Protein AF-A0A968AR73-F1 (afdb_monomer_lite)

Secondary structure (DSSP, 8-state):
-HHHHHHHHHHHHHHHHHHHHHHHHHT-S--S--HHHHHHHHHIIIIIIIHHHHHHHHHTTT--HHHHHHHHHHHHHHHHHHHHHHH-----HHHHHHHHHHHHHHHHHHHHTT-

pLDDT: mean 74.33, std 9.96, range [46.59, 89.06]

Foldseek 3Di:
DVVVVVVVVVVVVVVVVVVCVVVVVVCPPVPPCDPVNVVVVVCCVCVVVVVVVVCVVVCVVPPDPVVVVVCVLVVVVVVLVCCCVVVVPPQPPVSVVVVVVSVVVVVVVVVVVVD

Radius of gyration: 18.57 Å; chains: 1; bounding box: 47×32×55 Å

Structure (mmCIF, N/CA/C/O backbone):
data_AF-A0A968AR73-F1
#
_entry.id   AF-A0A968AR73-F1
#
loop_
_atom_site.group_PDB
_atom_site.id
_atom_site.type_symbol
_atom_site.label_atom_id
_atom_site.label_alt_id
_atom_site.label_comp_id
_atom_site.label_asym_id
_atom_site.label_entity_id
_atom_site.label_seq_id
_atom_site.pdbx_PDB_ins_code
_atom_site.Cartn_x
_atom_site.Cartn_y
_atom_site.Cartn_z
_atom_site.occupancy
_atom_site.B_iso_or_equiv
_atom_site.auth_seq_id
_atom_site.auth_comp_id
_atom_site.auth_asym_id
_atom_site.auth_atom_id
_atom_site.pdbx_PDB_model_num
ATOM 1 N N . ALA A 1 1 ? -27.161 10.444 9.478 1.00 50.12 1 ALA A N 1
ATOM 2 C CA . ALA A 1 1 ? -26.532 9.195 8.977 1.00 50.12 1 ALA A CA 1
ATOM 3 C C . ALA A 1 1 ? -26.280 9.243 7.467 1.00 50.12 1 ALA A C 1
ATOM 5 O O . ALA A 1 1 ? -25.158 8.971 7.063 1.00 50.12 1 ALA A O 1
ATOM 6 N N . LEU A 1 2 ? -27.274 9.635 6.654 1.00 53.66 2 LEU A N 1
ATOM 7 C CA . LEU A 1 2 ? -27.130 9.787 5.196 1.00 53.66 2 LEU A CA 1
ATOM 8 C C . LEU A 1 2 ? -26.159 10.918 4.797 1.00 53.66 2 LEU A C 1
ATOM 10 O O . LEU A 1 2 ? -25.300 10.705 3.945 1.00 53.66 2 LEU A O 1
ATOM 14 N N . GLU A 1 3 ? -26.201 12.062 5.488 1.00 54.25 3 GLU A N 1
ATOM 15 C CA . GLU A 1 3 ? -25.265 13.179 5.258 1.00 54.25 3 GLU A CA 1
ATOM 16 C C . GLU A 1 3 ? -23.812 12.805 5.579 1.00 54.25 3 GLU A C 1
ATOM 18 O O . GLU A 1 3 ? -22.915 13.082 4.794 1.00 54.25 3 GLU A O 1
ATOM 23 N N . ALA A 1 4 ? -23.572 12.085 6.681 1.00 54.91 4 ALA A N 1
ATOM 24 C CA . ALA A 1 4 ? -22.228 11.639 7.057 1.00 54.91 4 ALA A CA 1
ATOM 25 C C . ALA A 1 4 ? -21.620 10.682 6.015 1.00 54.91 4 ALA A C 1
ATOM 27 O O . ALA A 1 4 ? -20.450 10.822 5.667 1.00 54.91 4 ALA A O 1
ATOM 28 N N . SER A 1 5 ? -22.415 9.755 5.462 1.00 55.34 5 SER A N 1
ATOM 29 C CA . SER A 1 5 ? -21.958 8.883 4.370 1.00 55.34 5 SER A CA 1
ATOM 30 C C . SER A 1 5 ? -21.696 9.638 3.066 1.00 55.34 5 SER A C 1
ATOM 32 O O . SER A 1 5 ? -20.768 9.288 2.337 1.00 55.34 5 SER A O 1
ATOM 34 N N . GLN A 1 6 ? -22.478 10.684 2.786 1.00 61.50 6 GLN A N 1
ATOM 35 C CA . GLN A 1 6 ? -22.303 11.518 1.601 1.00 61.50 6 GLN A CA 1
ATOM 36 C C . GLN A 1 6 ? -21.035 12.377 1.713 1.00 61.50 6 GLN A C 1
ATOM 38 O O . GLN A 1 6 ? -20.268 12.452 0.758 1.00 61.50 6 GLN A O 1
ATOM 43 N N . THR A 1 7 ? -20.734 12.923 2.895 1.00 65.75 7 THR A N 1
ATOM 44 C CA . THR A 1 7 ? -19.493 13.669 3.159 1.00 65.75 7 THR A CA 1
ATOM 45 C C . THR A 1 7 ? -18.245 12.798 2.994 1.00 65.75 7 THR A C 1
ATOM 47 O O . THR A 1 7 ? -17.265 13.246 2.400 1.00 65.75 7 THR A O 1
ATOM 50 N N . THR A 1 8 ? -18.267 11.538 3.448 1.00 72.44 8 THR A N 1
ATOM 51 C CA . THR A 1 8 ? -17.120 10.625 3.282 1.00 72.44 8 THR A CA 1
ATOM 52 C C . THR A 1 8 ? -16.859 10.286 1.812 1.00 72.44 8 THR A C 1
ATOM 54 O O . THR A 1 8 ? -15.708 10.310 1.380 1.00 72.44 8 THR A O 1
ATOM 57 N N . GLY A 1 9 ? -17.908 10.013 1.027 1.00 75.06 9 GLY A N 1
ATOM 58 C CA . GLY A 1 9 ? -17.769 9.737 -0.408 1.00 75.06 9 GLY A CA 1
ATOM 59 C C . GLY A 1 9 ? -17.224 10.939 -1.182 1.00 75.06 9 GLY A C 1
ATOM 60 O O . GLY A 1 9 ? -16.277 10.803 -1.954 1.00 75.06 9 GLY A O 1
ATOM 61 N N . SER A 1 10 ? -17.758 12.131 -0.909 1.00 76.81 10 SER A N 1
ATOM 62 C CA . SER A 1 10 ? -17.302 13.382 -1.526 1.00 76.81 10 SER A CA 1
ATOM 63 C C . SER A 1 10 ? -15.839 13.696 -1.202 1.00 76.81 10 SER A C 1
ATOM 65 O O . SER A 1 10 ? -15.096 14.116 -2.086 1.00 76.81 10 SER A O 1
ATOM 67 N N . ALA A 1 11 ? -15.398 13.444 0.036 1.00 82.19 11 ALA A N 1
ATOM 68 C CA . ALA A 1 11 ? -14.006 13.640 0.441 1.00 82.19 11 ALA A CA 1
ATOM 69 C C . ALA A 1 11 ? -13.042 12.703 -0.307 1.00 82.19 11 ALA A C 1
ATOM 71 O O . ALA A 1 11 ? -11.973 13.130 -0.739 1.00 82.19 11 ALA A O 1
ATOM 72 N N . VAL A 1 12 ? -13.434 11.441 -0.510 1.00 82.88 12 VAL A N 1
ATOM 73 C CA . VAL A 1 12 ? -12.643 10.460 -1.269 1.00 82.88 12 VAL A CA 1
ATOM 74 C C . VAL A 1 12 ? -12.496 10.872 -2.734 1.00 82.88 12 VAL A C 1
ATOM 76 O O . VAL A 1 12 ? -11.393 10.821 -3.282 1.00 82.88 12 VAL A O 1
ATOM 79 N N . VAL A 1 13 ? -13.588 11.311 -3.365 1.00 86.44 13 VAL A N 1
ATOM 80 C CA . VAL A 1 13 ? -13.567 11.782 -4.758 1.00 86.44 13 VAL A CA 1
ATOM 81 C C . VAL A 1 13 ? -12.695 13.029 -4.887 1.00 86.44 13 VAL A C 1
ATOM 83 O O . VAL A 1 13 ? -11.823 13.071 -5.752 1.00 86.44 13 VAL A O 1
ATOM 86 N N . ALA A 1 14 ? -12.866 14.010 -3.997 1.00 86.31 14 ALA A N 1
ATOM 87 C CA . ALA A 1 14 ? -12.052 15.221 -3.990 1.00 86.31 14 ALA A CA 1
ATOM 88 C C . ALA A 1 14 ? -10.556 14.910 -3.808 1.00 86.31 14 ALA A C 1
ATOM 90 O O . ALA A 1 14 ? -9.728 15.449 -4.538 1.00 86.31 14 ALA A O 1
ATOM 91 N N . GLY A 1 15 ? -10.206 13.993 -2.900 1.00 85.06 15 GLY A N 1
ATOM 92 C CA . GLY A 1 15 ? -8.822 13.563 -2.692 1.00 85.06 15 GLY A CA 1
ATOM 93 C C . GLY A 1 15 ? -8.195 12.933 -3.938 1.00 85.06 15 GLY A C 1
ATOM 94 O O . GLY A 1 15 ? -7.084 13.300 -4.316 1.00 85.06 15 GLY A O 1
ATOM 95 N N . ASN A 1 16 ? -8.920 12.042 -4.624 1.00 87.25 16 ASN A N 1
ATOM 96 C CA . ASN A 1 16 ? -8.435 11.425 -5.864 1.00 87.25 16 ASN A CA 1
ATOM 97 C C . ASN A 1 16 ? -8.332 12.434 -7.019 1.00 87.25 16 ASN A C 1
ATOM 99 O O . ASN A 1 16 ? -7.403 12.349 -7.819 1.00 87.25 16 ASN A O 1
ATOM 103 N N . LEU A 1 17 ? -9.234 13.419 -7.092 1.00 89.06 17 LEU A N 1
ATOM 104 C CA . LEU A 1 17 ? -9.145 14.506 -8.073 1.00 89.06 17 LEU A CA 1
ATOM 105 C C . LEU A 1 17 ? -7.912 15.383 -7.842 1.00 89.06 17 LEU A C 1
ATOM 107 O O . LEU A 1 17 ? -7.218 15.715 -8.799 1.00 89.06 17 LEU A O 1
ATOM 111 N N . ILE A 1 18 ? -7.610 15.720 -6.586 1.00 88.62 18 ILE A N 1
ATOM 112 C CA . ILE A 1 18 ? -6.404 16.477 -6.231 1.00 88.62 18 ILE A CA 1
ATOM 113 C C . ILE A 1 18 ? -5.153 15.663 -6.571 1.00 88.62 18 ILE A C 1
ATOM 115 O O . ILE A 1 18 ? -4.244 16.189 -7.206 1.00 88.62 18 ILE A O 1
ATOM 119 N N . ALA A 1 19 ? -5.118 14.377 -6.209 1.00 85.94 19 ALA A N 1
ATOM 120 C CA . ALA A 1 19 ? -4.005 13.493 -6.549 1.00 85.94 19 ALA A CA 1
ATOM 121 C C . ALA A 1 19 ? -3.794 13.417 -8.069 1.00 85.94 19 ALA A C 1
ATOM 123 O O . ALA A 1 19 ? -2.671 13.570 -8.539 1.00 85.94 19 ALA A O 1
ATOM 124 N N . CYS A 1 20 ? -4.876 13.279 -8.842 1.00 86.50 20 CYS A N 1
ATOM 125 C CA . CYS A 1 20 ? -4.829 13.323 -10.300 1.00 86.50 20 CYS A CA 1
ATOM 126 C C . CYS A 1 20 ? -4.257 14.657 -10.800 1.00 86.50 20 CYS A C 1
ATOM 128 O O . CYS A 1 20 ? -3.307 14.654 -11.573 1.00 86.50 20 CYS A O 1
ATOM 130 N N . ALA A 1 21 ? -4.757 15.793 -10.305 1.00 88.25 21 ALA A N 1
ATOM 131 C CA . ALA A 1 21 ? -4.293 17.121 -10.706 1.00 88.25 21 ALA A CA 1
ATOM 132 C C . ALA A 1 21 ? -2.812 17.378 -10.378 1.00 88.25 21 ALA A C 1
ATOM 134 O O . ALA A 1 21 ? -2.140 18.077 -11.130 1.00 88.25 21 ALA A O 1
ATOM 135 N N . VAL A 1 22 ? -2.297 16.811 -9.284 1.00 88.44 22 VAL A N 1
ATOM 136 C CA . VAL A 1 22 ? -0.884 16.923 -8.887 1.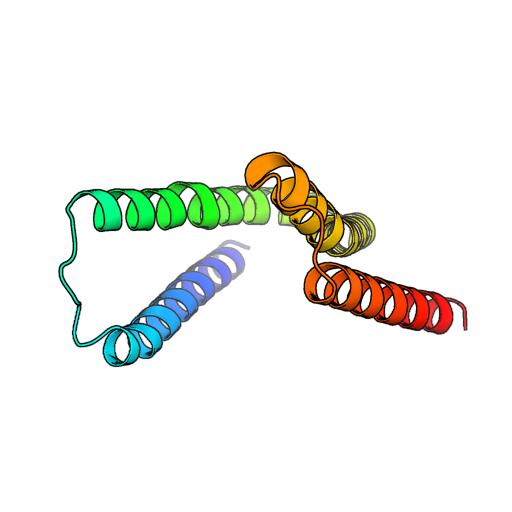00 88.44 22 VAL A CA 1
ATOM 137 C C . VAL A 1 22 ? 0.005 15.965 -9.684 1.00 88.44 22 VAL A C 1
ATOM 139 O O . VAL A 1 22 ? 1.107 16.339 -10.082 1.00 88.44 22 VAL A O 1
ATOM 142 N N . CYS A 1 23 ? -0.458 14.743 -9.953 1.00 83.19 23 CYS A N 1
ATOM 143 C CA . CYS A 1 23 ? 0.299 13.758 -10.724 1.00 83.19 23 CYS A CA 1
ATOM 144 C C . CYS A 1 23 ? 0.318 14.064 -12.228 1.00 83.19 23 CYS A C 1
ATOM 146 O O . CYS A 1 23 ? 1.308 13.763 -12.885 1.00 83.19 23 CYS A O 1
ATOM 148 N N . LEU A 1 24 ? -0.733 14.678 -12.778 1.00 84.12 24 LEU A N 1
ATOM 149 C CA . LEU A 1 24 ? -0.859 14.992 -14.204 1.00 84.12 24 LEU A CA 1
ATOM 150 C C . LEU A 1 24 ? 0.302 15.841 -14.771 1.00 84.12 24 LEU A C 1
ATOM 152 O O . LEU A 1 24 ? 0.849 15.447 -15.800 1.00 84.12 24 LEU A O 1
ATOM 156 N N . PRO A 1 25 ? 0.736 16.956 -14.142 1.00 82.88 25 PRO A N 1
ATOM 157 C CA . PRO A 1 25 ? 1.888 17.720 -14.621 1.00 82.88 25 PRO A CA 1
ATOM 158 C C . PRO A 1 25 ? 3.211 16.967 -14.450 1.00 82.88 25 PRO A C 1
ATOM 160 O O . PRO A 1 25 ? 4.127 17.181 -15.234 1.00 82.88 25 PRO A O 1
ATOM 163 N N . LEU A 1 26 ? 3.314 16.075 -13.459 1.00 80.50 26 LEU A N 1
ATOM 164 C CA . LEU A 1 26 ? 4.514 15.269 -13.212 1.00 80.50 26 LEU A CA 1
ATOM 165 C C . LEU A 1 26 ? 4.632 14.076 -14.178 1.00 80.50 26 LEU A C 1
ATOM 167 O O . LEU A 1 26 ? 5.728 13.585 -14.426 1.00 80.50 26 LEU A O 1
ATOM 171 N N . ALA A 1 27 ? 3.504 13.617 -14.721 1.00 75.94 27 ALA A N 1
ATOM 172 C CA . ALA A 1 27 ? 3.427 12.556 -15.720 1.00 75.94 27 ALA A CA 1
ATOM 173 C C . ALA A 1 27 ? 3.706 13.053 -17.151 1.00 75.94 27 ALA A C 1
ATOM 175 O O . ALA A 1 27 ? 3.805 12.243 -18.071 1.00 75.94 27 ALA A O 1
ATOM 176 N N . LEU A 1 28 ? 3.816 14.371 -17.356 1.00 80.06 28 LEU A N 1
ATOM 177 C CA . LEU A 1 28 ? 4.146 14.968 -18.646 1.00 80.06 28 LEU A CA 1
ATOM 178 C C . LEU A 1 28 ? 5.662 15.209 -18.763 1.00 80.06 28 LEU A C 1
ATOM 180 O O . LEU A 1 28 ? 6.266 15.738 -17.832 1.00 80.06 28 LEU A O 1
ATOM 184 N N . PRO A 1 29 ? 6.285 14.893 -19.912 1.00 71.81 29 PRO A N 1
ATOM 185 C CA . PRO A 1 29 ? 5.682 14.390 -21.142 1.00 71.81 29 PRO A CA 1
ATOM 186 C C . PRO A 1 29 ? 5.368 12.895 -21.036 1.00 71.81 29 PRO A C 1
ATOM 188 O O . PRO A 1 29 ? 6.225 12.097 -20.662 1.00 71.81 29 PRO A O 1
ATOM 191 N N . LEU A 1 30 ? 4.137 12.524 -21.397 1.00 66.44 30 LEU A N 1
ATOM 192 C CA . LEU A 1 30 ? 3.748 11.126 -21.523 1.00 66.44 30 LEU A CA 1
ATOM 193 C C . LEU A 1 30 ? 4.656 10.522 -22.602 1.00 66.44 30 LEU A C 1
ATOM 195 O O . LEU A 1 30 ? 4.502 10.835 -23.784 1.00 66.44 30 LEU A O 1
ATOM 199 N N . GLY A 1 31 ? 5.648 9.728 -22.189 1.00 72.00 31 GLY A N 1
ATOM 200 C CA . GLY A 1 31 ? 6.463 8.925 -23.104 1.00 72.00 31 GLY A CA 1
ATOM 201 C C . GLY A 1 31 ? 5.581 7.971 -23.914 1.00 72.00 31 GLY A C 1
ATOM 202 O O . GLY A 1 31 ? 4.362 7.975 -23.741 1.00 72.00 31 GLY A O 1
ATOM 203 N N . GLU A 1 32 ? 6.168 7.150 -24.792 1.00 71.88 32 GLU A N 1
ATOM 204 C CA . GLU A 1 32 ? 5.418 6.213 -25.648 1.00 71.88 32 GLU A CA 1
ATOM 205 C C . GLU A 1 32 ? 4.447 5.336 -24.841 1.00 71.88 32 GLU A C 1
ATOM 207 O O . GLU A 1 32 ? 4.803 4.278 -24.326 1.00 71.88 32 GLU A O 1
ATOM 212 N N . SER A 1 33 ? 3.209 5.811 -24.718 1.00 68.62 33 SER A N 1
ATOM 213 C CA . SER A 1 33 ? 2.192 5.215 -23.868 1.00 68.62 33 SER A CA 1
ATOM 214 C C . SER A 1 33 ? 1.558 4.099 -24.669 1.00 68.62 33 SER A C 1
ATOM 216 O O . SER A 1 33 ? 0.832 4.343 -25.638 1.00 68.62 33 SER A O 1
ATOM 218 N N . ARG A 1 34 ? 1.872 2.858 -24.310 1.00 81.56 34 ARG A N 1
ATOM 219 C CA . ARG A 1 34 ? 1.339 1.691 -25.009 1.00 81.56 34 ARG A CA 1
ATOM 220 C C . ARG A 1 34 ? -0.119 1.479 -24.592 1.00 81.56 34 ARG A C 1
ATOM 222 O O . ARG A 1 34 ? -0.495 1.813 -23.469 1.00 81.56 34 ARG A O 1
ATOM 229 N N . PRO A 1 35 ? -0.958 0.847 -25.431 1.00 82.06 35 PRO A N 1
ATOM 230 C CA . PRO A 1 35 ? -2.321 0.472 -25.039 1.00 82.06 35 PRO A CA 1
ATOM 231 C C . PRO A 1 35 ? -2.359 -0.387 -23.764 1.00 82.06 35 PRO A C 1
ATOM 233 O O . PRO A 1 35 ? -3.309 -0.319 -22.988 1.00 82.06 35 PRO A O 1
ATOM 236 N N . ALA A 1 36 ? -1.299 -1.168 -23.533 1.00 84.25 36 ALA A N 1
ATOM 237 C CA . ALA A 1 36 ? -1.123 -1.966 -22.327 1.00 84.25 36 ALA A CA 1
ATOM 238 C C . ALA A 1 36 ? -1.020 -1.109 -21.053 1.00 84.25 36 ALA A C 1
ATOM 240 O O . ALA A 1 36 ? -1.569 -1.504 -20.030 1.00 84.25 36 ALA A O 1
ATOM 241 N N . ASP A 1 37 ? -0.400 0.073 -21.109 1.00 84.19 37 ASP A N 1
ATOM 242 C CA . ASP A 1 37 ? -0.219 0.933 -19.933 1.00 84.19 37 ASP A CA 1
ATOM 243 C C . ASP A 1 37 ? -1.566 1.480 -19.451 1.00 84.19 37 ASP A C 1
ATOM 245 O O . ASP A 1 37 ? -1.869 1.456 -18.261 1.00 84.19 37 ASP A O 1
ATOM 249 N N . TRP A 1 38 ? -2.438 1.870 -20.384 1.00 85.25 38 TRP A N 1
ATOM 250 C CA . TRP A 1 38 ? -3.813 2.274 -20.081 1.00 85.25 38 TRP A CA 1
ATOM 251 C C . TRP A 1 38 ? -4.639 1.132 -19.482 1.00 85.25 38 TRP A C 1
ATOM 253 O O . TRP A 1 38 ? -5.454 1.350 -18.580 1.00 85.25 38 TRP A O 1
ATOM 263 N N . LEU A 1 39 ? -4.415 -0.098 -19.949 1.00 88.38 39 LEU A N 1
ATOM 264 C CA . LEU A 1 39 ? -5.079 -1.284 -19.414 1.00 88.38 39 LEU A CA 1
ATOM 265 C C . LEU A 1 39 ? -4.600 -1.601 -17.989 1.00 88.38 39 LEU A C 1
ATOM 267 O O . LEU A 1 39 ? -5.412 -1.909 -17.121 1.00 88.38 39 LEU A O 1
ATOM 271 N N . VAL A 1 40 ? -3.304 -1.446 -17.717 1.00 86.00 40 VAL A N 1
ATOM 272 C CA . VAL A 1 40 ? -2.728 -1.601 -16.375 1.00 86.00 40 VAL A CA 1
ATOM 273 C C . VAL A 1 40 ? -3.242 -0.508 -15.433 1.00 86.00 40 VAL A C 1
ATOM 275 O O . VAL A 1 40 ? -3.727 -0.822 -14.350 1.00 86.00 40 VAL A O 1
ATOM 278 N N . VAL A 1 41 ? -3.226 0.763 -15.847 1.00 86.69 41 VAL A N 1
ATOM 279 C CA . VAL A 1 41 ? -3.723 1.891 -15.037 1.00 86.69 41 VAL A CA 1
ATOM 280 C C . VAL A 1 41 ? -5.206 1.732 -14.703 1.00 86.69 41 VAL A C 1
ATOM 282 O O . VAL A 1 41 ? -5.603 1.911 -13.551 1.00 86.69 41 VAL A O 1
ATOM 285 N N . SER A 1 42 ? -6.033 1.360 -15.683 1.00 87.00 42 SER A N 1
ATOM 286 C CA . SER A 1 42 ? -7.462 1.117 -15.447 1.00 87.00 42 SER A CA 1
ATOM 287 C C . SER A 1 42 ? -7.700 -0.091 -14.539 1.00 87.00 42 SER A C 1
ATOM 289 O O . SER A 1 42 ? -8.541 -0.015 -13.642 1.00 87.00 42 SER A O 1
ATOM 291 N N . TYR A 1 43 ? -6.924 -1.167 -14.694 1.00 88.06 43 TYR A N 1
ATOM 292 C CA . TYR A 1 43 ? -6.983 -2.324 -13.803 1.00 88.06 43 TYR A CA 1
ATOM 293 C C . TYR A 1 43 ? -6.614 -1.963 -12.358 1.00 88.06 43 TYR A C 1
ATOM 295 O O . TYR A 1 43 ? -7.370 -2.289 -11.442 1.00 88.06 43 TYR A O 1
ATOM 303 N N . LEU A 1 44 ? -5.511 -1.236 -12.135 1.00 86.69 44 LEU A N 1
ATOM 304 C CA . LEU A 1 44 ? -5.135 -0.761 -10.799 1.00 86.69 44 LEU A CA 1
ATOM 305 C C . LEU A 1 44 ? -6.216 0.173 -10.227 1.00 86.69 44 LEU A C 1
ATOM 307 O O . LEU A 1 44 ? -6.673 -0.019 -9.104 1.00 86.69 44 LEU A O 1
ATOM 311 N N . GLY A 1 45 ? -6.711 1.139 -11.001 1.00 86.62 45 GLY A N 1
ATOM 312 C CA . GLY A 1 45 ? -7.748 2.062 -10.531 1.00 86.62 45 GLY A CA 1
ATOM 313 C C . GLY A 1 45 ? -9.041 1.356 -10.103 1.00 86.62 45 GLY A C 1
ATOM 314 O O . GLY A 1 45 ? -9.570 1.609 -9.021 1.00 86.62 45 GLY A O 1
ATOM 315 N N . VAL A 1 46 ? -9.551 0.434 -10.919 1.00 87.31 46 VAL A N 1
ATOM 316 C CA . VAL A 1 46 ? -10.825 -0.244 -10.637 1.00 87.31 46 VAL A CA 1
ATOM 317 C C . VAL A 1 46 ? -10.655 -1.335 -9.583 1.00 87.31 46 VAL A C 1
ATOM 319 O O . VAL A 1 46 ? -11.412 -1.387 -8.612 1.00 87.31 46 VAL A O 1
ATOM 322 N N . PHE A 1 47 ? -9.673 -2.217 -9.765 1.00 84.69 47 PHE A N 1
ATOM 323 C CA . PHE A 1 47 ? -9.554 -3.432 -8.967 1.00 84.69 47 PHE A CA 1
ATOM 324 C C . PHE A 1 47 ? -8.727 -3.233 -7.700 1.00 84.69 47 PHE A C 1
ATOM 326 O O . PHE A 1 47 ? -9.037 -3.840 -6.684 1.00 84.69 47 PHE A O 1
ATOM 333 N N . GLN A 1 48 ? -7.704 -2.379 -7.717 1.00 83.00 48 GLN A N 1
ATOM 334 C CA . GLN A 1 48 ? -6.920 -2.092 -6.515 1.00 83.00 48 GLN A CA 1
ATOM 335 C C . GLN A 1 48 ? -7.632 -1.039 -5.662 1.00 83.00 48 GLN A C 1
ATOM 337 O O . GLN A 1 48 ? -7.966 -1.303 -4.510 1.00 83.00 48 GLN A O 1
ATOM 342 N N . ILE A 1 49 ? -7.919 0.135 -6.234 1.00 82.88 49 ILE A N 1
ATOM 343 C CA . ILE A 1 49 ? -8.461 1.280 -5.485 1.00 82.88 49 ILE A CA 1
ATOM 344 C C . ILE A 1 49 ? -9.979 1.150 -5.295 1.00 82.88 49 ILE A C 1
ATOM 346 O O . ILE A 1 49 ? -10.481 1.269 -4.175 1.00 82.88 49 ILE A O 1
ATOM 350 N N . GLY A 1 50 ? -10.727 0.863 -6.364 1.00 83.31 50 GLY A N 1
ATOM 351 C CA . GLY A 1 50 ? -12.185 0.723 -6.299 1.00 83.31 50 GLY A CA 1
ATOM 352 C C . GLY A 1 50 ? -12.633 -0.404 -5.363 1.00 83.31 50 GLY A C 1
ATOM 353 O O . GLY A 1 50 ? -13.481 -0.190 -4.491 1.00 83.31 50 GLY A O 1
ATOM 354 N N . LEU A 1 51 ? -12.022 -1.587 -5.478 1.00 83.38 51 LEU A N 1
ATOM 355 C CA . LEU A 1 51 ? -12.311 -2.711 -4.583 1.00 83.38 51 LEU A CA 1
ATOM 356 C C . LEU A 1 51 ? -11.931 -2.396 -3.130 1.00 83.38 51 LEU A C 1
ATOM 358 O O . LEU A 1 51 ? -12.715 -2.697 -2.226 1.00 83.38 51 LEU A O 1
ATOM 362 N N . ALA A 1 52 ? -10.777 -1.755 -2.898 1.00 79.88 52 ALA A N 1
ATOM 363 C CA . ALA A 1 52 ? -10.358 -1.333 -1.564 1.00 79.88 52 ALA A CA 1
ATOM 364 C C . ALA A 1 52 ? -11.369 -0.369 -0.931 1.00 79.88 52 ALA A C 1
ATOM 366 O O . ALA A 1 52 ? -11.748 -0.567 0.223 1.00 79.88 52 ALA A O 1
ATOM 367 N N . TYR A 1 53 ? -11.897 0.610 -1.675 1.00 77.88 53 TYR A N 1
ATOM 368 C CA . TYR A 1 53 ? -12.932 1.510 -1.155 1.00 77.88 53 TYR A CA 1
ATOM 369 C C . TYR A 1 53 ? -14.236 0.788 -0.812 1.00 77.88 53 TYR A C 1
ATOM 371 O O . TYR A 1 53 ? -14.858 1.101 0.207 1.00 77.88 53 TYR A O 1
ATOM 379 N N . VAL A 1 54 ? -14.649 -0.201 -1.609 1.00 80.00 54 VAL A N 1
ATOM 380 C CA . VAL A 1 54 ? -15.835 -1.024 -1.315 1.00 80.00 54 VAL A CA 1
ATOM 381 C C . VAL A 1 54 ? -15.622 -1.866 -0.054 1.00 80.00 54 VAL A C 1
ATOM 383 O O . VAL A 1 54 ? -16.499 -1.932 0.810 1.00 80.00 54 VAL A O 1
ATOM 386 N N . LEU A 1 55 ? -14.453 -2.493 0.084 1.00 76.44 55 LEU A N 1
ATOM 387 C CA . LEU A 1 55 ? -14.070 -3.247 1.279 1.00 76.44 55 LEU A CA 1
ATOM 388 C C . LEU A 1 55 ? -14.004 -2.343 2.510 1.00 76.44 55 LEU A C 1
ATOM 390 O O . LEU A 1 55 ? -14.529 -2.705 3.557 1.00 76.44 55 LEU A O 1
ATOM 394 N N . MET A 1 56 ? -13.431 -1.149 2.378 1.00 73.25 56 MET A N 1
ATOM 395 C CA . MET A 1 56 ? -13.298 -0.172 3.455 1.00 73.25 56 MET A CA 1
ATOM 396 C C . MET A 1 56 ? -14.659 0.366 3.902 1.00 73.25 56 MET A C 1
ATOM 398 O O . MET A 1 56 ? -14.965 0.346 5.092 1.00 73.25 56 MET A O 1
ATOM 402 N N . THR A 1 57 ? -15.527 0.769 2.973 1.00 72.69 57 THR A N 1
ATOM 403 C CA . THR A 1 57 ? -16.888 1.233 3.306 1.00 72.69 57 THR A CA 1
ATOM 404 C C . THR A 1 57 ? -17.743 0.138 3.947 1.00 72.69 57 THR A C 1
ATOM 406 O O . THR A 1 57 ? -18.552 0.436 4.829 1.00 72.69 57 THR A O 1
ATOM 409 N N . ARG A 1 58 ? -17.546 -1.134 3.571 1.00 71.12 58 ARG A N 1
ATOM 410 C CA . ARG A 1 58 ? -18.175 -2.283 4.247 1.00 71.12 58 ARG A CA 1
ATOM 411 C C . ARG A 1 58 ? -17.549 -2.577 5.612 1.00 71.12 58 ARG A C 1
ATOM 413 O O . ARG A 1 58 ? -18.278 -2.816 6.570 1.00 71.12 58 ARG A O 1
ATOM 420 N N . GLY A 1 59 ? -16.224 -2.522 5.715 1.00 66.25 59 GLY A N 1
ATOM 421 C CA . GLY A 1 59 ? -15.459 -2.827 6.922 1.00 66.25 59 GLY A CA 1
ATOM 422 C C . GLY A 1 59 ? -15.685 -1.813 8.038 1.00 66.25 59 GLY A C 1
ATOM 423 O O . GLY A 1 59 ? -15.927 -2.204 9.177 1.00 66.25 59 GLY A O 1
ATOM 424 N N . VAL A 1 60 ? -15.715 -0.517 7.728 1.00 65.00 60 VAL A N 1
ATOM 425 C CA . VAL A 1 60 ? -15.930 0.559 8.716 1.00 65.00 60 VAL A CA 1
ATOM 426 C C . VAL A 1 60 ? -17.246 0.390 9.487 1.00 65.00 60 VAL A C 1
ATOM 428 O O . VAL A 1 60 ? -17.327 0.772 10.650 1.00 65.00 60 VAL A O 1
ATOM 431 N N . ARG A 1 61 ? -18.261 -0.254 8.898 1.00 62.47 61 ARG A N 1
ATOM 432 C CA . ARG A 1 61 ? -19.549 -0.507 9.564 1.00 62.47 61 ARG A CA 1
ATOM 433 C C . ARG A 1 61 ? -19.510 -1.627 10.615 1.00 62.47 61 ARG A C 1
ATOM 435 O O . ARG A 1 61 ? -20.443 -1.714 11.404 1.00 62.47 61 ARG A O 1
ATOM 442 N N . GLY A 1 62 ? -18.475 -2.473 10.639 1.00 58.53 62 GLY A N 1
ATOM 443 C CA . GLY A 1 62 ? -18.424 -3.668 11.501 1.00 58.53 62 GLY A CA 1
ATOM 444 C C . GLY A 1 62 ? -17.079 -3.951 12.179 1.00 58.53 62 GLY A C 1
ATOM 445 O O . GLY A 1 62 ? -16.911 -5.012 12.781 1.00 58.53 62 GLY A O 1
ATOM 446 N N . THR A 1 63 ? -16.105 -3.042 12.080 1.00 58.09 63 THR A N 1
ATOM 447 C CA . THR A 1 63 ? -14.719 -3.304 12.495 1.00 58.09 63 THR A CA 1
ATOM 448 C C . THR A 1 63 ? -14.323 -2.437 13.689 1.00 58.09 63 THR A C 1
ATOM 450 O O . THR A 1 63 ? -14.123 -1.234 13.566 1.00 58.09 63 THR A O 1
ATOM 453 N N . THR A 1 64 ? -14.189 -3.059 14.862 1.00 61.50 64 THR A N 1
ATOM 454 C CA . THR A 1 64 ? -13.655 -2.437 16.086 1.00 61.50 64 THR A CA 1
ATOM 455 C C . THR A 1 64 ? -12.202 -1.985 15.872 1.00 61.50 64 THR A C 1
ATOM 457 O O . THR A 1 64 ? -11.446 -2.676 15.187 1.00 61.50 64 THR A O 1
ATOM 460 N N . ALA A 1 65 ? -11.783 -0.876 16.498 1.00 66.81 65 ALA A N 1
ATOM 461 C CA . ALA A 1 65 ? -10.450 -0.255 16.364 1.00 66.81 65 ALA A CA 1
ATOM 462 C C . ALA A 1 65 ? -9.251 -1.232 16.446 1.00 66.81 65 ALA A C 1
ATOM 464 O O . ALA A 1 65 ? -8.214 -1.016 15.813 1.00 66.81 65 ALA A O 1
ATOM 465 N N . LEU A 1 66 ? -9.409 -2.342 17.176 1.00 66.00 66 LEU A N 1
ATOM 466 C CA . LEU A 1 66 ? -8.428 -3.425 17.271 1.00 66.00 66 LEU A CA 1
ATOM 467 C C . LEU A 1 66 ? -8.155 -4.111 15.921 1.00 66.00 66 LEU A C 1
ATOM 469 O O . LEU A 1 66 ? -7.002 -4.292 15.546 1.00 66.00 66 LEU A O 1
ATOM 473 N N . LYS A 1 67 ? -9.201 -4.471 15.169 1.00 66.31 67 LYS A N 1
ATOM 474 C CA . LYS A 1 67 ? -9.068 -5.149 13.869 1.00 66.31 67 LYS A CA 1
ATOM 475 C C . LYS A 1 67 ? -8.457 -4.225 12.814 1.00 66.31 67 LYS A C 1
ATOM 477 O O . LYS A 1 67 ? -7.640 -4.680 12.025 1.00 66.31 67 LYS A O 1
ATOM 482 N N . ALA A 1 68 ? -8.801 -2.936 12.838 1.00 71.62 68 ALA A N 1
ATOM 483 C CA . ALA A 1 68 ? -8.179 -1.936 11.969 1.00 71.62 68 ALA A CA 1
ATOM 484 C C . ALA A 1 68 ? -6.678 -1.785 12.269 1.00 71.62 68 ALA A C 1
ATOM 486 O O . ALA A 1 68 ? -5.867 -1.773 11.350 1.00 71.62 68 ALA A O 1
ATOM 487 N N . SER A 1 69 ? -6.297 -1.761 13.553 1.00 73.06 69 SER A N 1
ATOM 488 C CA . SER A 1 69 ? -4.884 -1.726 13.954 1.00 73.06 69 SER A CA 1
ATOM 489 C C . SER A 1 69 ? -4.129 -2.987 13.524 1.00 73.06 69 SER A C 1
ATOM 491 O O . SER A 1 69 ? -3.006 -2.884 13.046 1.00 73.06 69 SER A O 1
ATOM 493 N N . LEU A 1 70 ? -4.742 -4.170 13.655 1.00 72.88 70 LEU A N 1
ATOM 494 C CA . LEU A 1 70 ? -4.150 -5.426 13.183 1.00 72.88 70 LEU A CA 1
ATOM 495 C C . LEU A 1 70 ? -3.985 -5.447 11.661 1.00 72.88 70 LEU A C 1
ATOM 497 O O . LEU A 1 70 ? -2.949 -5.893 11.192 1.00 72.88 70 LEU A O 1
ATOM 501 N N . LEU A 1 71 ? -4.958 -4.939 10.899 1.00 78.19 71 LEU A N 1
ATOM 502 C CA . LEU A 1 71 ? -4.851 -4.799 9.442 1.00 78.19 71 LEU A CA 1
ATOM 503 C C . LEU A 1 71 ? -3.715 -3.855 9.037 1.00 78.19 71 LEU A C 1
ATOM 505 O O . LEU A 1 71 ? -2.929 -4.221 8.175 1.00 78.19 71 LEU A O 1
ATOM 509 N N . LEU A 1 72 ? -3.576 -2.708 9.708 1.00 76.62 72 LEU A N 1
ATOM 510 C CA . LEU A 1 72 ? -2.465 -1.765 9.509 1.00 76.62 72 LEU A CA 1
ATOM 511 C C . LEU A 1 72 ? -1.092 -2.391 9.793 1.00 76.62 72 LEU A C 1
ATOM 513 O O . LEU A 1 72 ? -0.113 -2.064 9.132 1.00 76.62 72 LEU A O 1
ATOM 517 N N . LEU A 1 73 ? -1.015 -3.291 10.776 1.00 73.81 73 LEU A N 1
ATOM 518 C CA . LEU A 1 73 ? 0.196 -4.061 11.074 1.00 73.81 73 LEU A CA 1
ATOM 519 C C . LEU A 1 73 ? 0.449 -5.155 10.029 1.00 73.81 73 LEU A C 1
ATOM 521 O O . LEU A 1 73 ? 1.597 -5.448 9.705 1.00 73.81 73 LEU A O 1
ATOM 525 N N . LEU A 1 74 ? -0.617 -5.767 9.509 1.00 75.06 74 LEU A N 1
ATOM 526 C CA . LEU A 1 74 ? -0.533 -6.858 8.544 1.00 75.06 74 LEU A CA 1
ATOM 527 C C . LEU A 1 74 ? -0.191 -6.361 7.138 1.00 75.06 74 LEU A C 1
ATOM 529 O O . LEU A 1 74 ? 0.525 -7.045 6.420 1.00 75.06 74 LEU A O 1
ATOM 533 N N . GLU A 1 75 ? -0.688 -5.190 6.748 1.00 77.94 75 GLU A N 1
ATOM 534 C CA . GLU A 1 75 ? -0.522 -4.588 5.424 1.00 77.94 75 GLU A CA 1
ATOM 535 C C . GLU A 1 75 ? 0.943 -4.533 4.946 1.00 77.94 75 GLU A C 1
ATOM 537 O O . GLU A 1 75 ? 1.223 -5.084 3.878 1.00 77.94 75 GLU A O 1
ATOM 542 N N . PRO A 1 76 ? 1.916 -3.987 5.706 1.00 75.31 76 PRO A N 1
ATOM 543 C CA . PRO A 1 76 ? 3.313 -3.971 5.276 1.00 75.31 76 PRO A CA 1
ATOM 544 C C . PRO A 1 76 ? 3.944 -5.370 5.227 1.00 75.31 76 PRO A C 1
ATOM 546 O O . PRO A 1 76 ? 4.761 -5.637 4.348 1.00 75.31 76 PRO A O 1
ATOM 549 N N . VAL A 1 77 ? 3.544 -6.284 6.119 1.00 77.12 77 VAL A N 1
ATOM 550 C CA . VAL A 1 77 ? 4.023 -7.679 6.116 1.00 77.12 77 VAL A CA 1
ATOM 551 C C . VAL A 1 77 ? 3.519 -8.413 4.877 1.00 77.12 77 VAL A C 1
ATOM 553 O O . VAL A 1 77 ? 4.285 -9.101 4.205 1.00 77.12 77 VAL A O 1
ATOM 556 N N . LEU A 1 78 ? 2.237 -8.242 4.549 1.00 78.25 78 LEU A N 1
ATOM 557 C CA . LEU A 1 78 ? 1.626 -8.834 3.369 1.00 78.25 78 LEU A CA 1
ATOM 558 C C . LEU A 1 78 ? 2.247 -8.257 2.098 1.00 78.25 78 LEU A C 1
ATOM 560 O O . LEU A 1 78 ? 2.539 -9.017 1.183 1.00 78.25 78 LEU A O 1
ATOM 564 N N . ASN A 1 79 ? 2.497 -6.946 2.049 1.00 76.81 79 ASN A N 1
ATOM 565 C CA . ASN A 1 79 ? 3.140 -6.307 0.904 1.00 76.81 79 ASN A CA 1
ATOM 566 C C . ASN A 1 79 ? 4.572 -6.834 0.691 1.00 76.81 79 ASN A C 1
ATOM 568 O O . ASN A 1 79 ? 4.948 -7.151 -0.434 1.00 76.81 79 ASN A O 1
ATOM 572 N N . ALA A 1 80 ? 5.346 -7.019 1.768 1.00 73.94 80 ALA A N 1
ATOM 573 C CA . ALA A 1 80 ? 6.674 -7.632 1.700 1.00 73.94 80 ALA A CA 1
ATOM 574 C C . ALA A 1 80 ? 6.618 -9.099 1.232 1.00 73.94 80 ALA A C 1
ATOM 576 O O . ALA A 1 80 ? 7.416 -9.515 0.390 1.00 73.94 80 ALA A O 1
ATOM 577 N N . LEU A 1 81 ? 5.650 -9.873 1.734 1.00 79.62 81 LEU A N 1
ATOM 578 C CA . LEU A 1 81 ? 5.443 -11.263 1.328 1.00 79.62 81 LEU A CA 1
ATOM 579 C C . LEU A 1 81 ? 5.056 -11.365 -0.154 1.00 79.62 81 LEU A C 1
ATOM 581 O O . LEU A 1 81 ? 5.615 -12.189 -0.873 1.00 79.62 81 LEU A O 1
ATOM 585 N N . TRP A 1 82 ? 4.130 -10.519 -0.614 1.00 72.19 82 TRP A N 1
ATOM 586 C CA . TRP A 1 82 ? 3.709 -10.460 -2.013 1.00 72.19 82 TRP A CA 1
ATOM 587 C C . TRP A 1 82 ? 4.844 -10.024 -2.933 1.00 72.19 82 TRP A C 1
ATOM 589 O O . TRP A 1 82 ? 4.997 -10.616 -3.995 1.00 72.19 82 TRP A O 1
ATOM 599 N N . ALA A 1 83 ? 5.667 -9.055 -2.528 1.00 71.94 83 ALA A N 1
ATOM 600 C CA . ALA A 1 83 ? 6.850 -8.667 -3.289 1.00 71.94 83 ALA A CA 1
ATOM 601 C C . ALA A 1 83 ? 7.825 -9.846 -3.448 1.00 71.94 83 ALA A C 1
ATOM 603 O O . ALA A 1 83 ? 8.273 -10.121 -4.557 1.00 71.94 83 ALA A O 1
ATOM 604 N N . TRP A 1 84 ? 8.091 -10.592 -2.371 1.00 69.88 84 TRP A N 1
ATOM 605 C CA . TRP A 1 84 ? 8.952 -11.776 -2.426 1.00 69.88 84 TRP A CA 1
ATOM 606 C C . TRP A 1 84 ? 8.379 -12.884 -3.326 1.00 69.88 84 TRP A C 1
ATOM 608 O O . TRP A 1 84 ? 9.102 -13.443 -4.148 1.00 69.88 84 TRP A O 1
ATOM 618 N N . LEU A 1 85 ? 7.076 -13.170 -3.219 1.00 73.31 85 LEU A N 1
ATOM 619 C CA . LEU A 1 85 ? 6.412 -14.22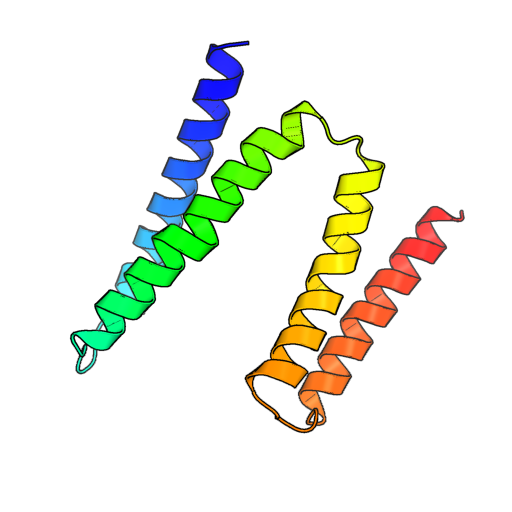4 -3.996 1.00 73.31 85 LEU A CA 1
ATOM 620 C C . LEU A 1 85 ? 6.224 -13.872 -5.478 1.00 73.31 85 LEU A C 1
ATOM 622 O O . LEU A 1 85 ? 6.392 -14.738 -6.331 1.00 73.31 85 LEU A O 1
ATOM 626 N N . ALA A 1 86 ? 5.828 -12.634 -5.785 1.00 69.75 86 ALA A N 1
ATOM 627 C CA . ALA A 1 86 ? 5.442 -12.226 -7.134 1.00 69.75 86 ALA A CA 1
ATOM 628 C C . ALA A 1 86 ? 6.629 -11.764 -7.984 1.00 69.75 86 ALA A C 1
ATOM 630 O O . ALA A 1 86 ? 6.629 -12.005 -9.189 1.00 69.75 86 ALA A O 1
ATOM 631 N N . LEU A 1 87 ? 7.628 -11.105 -7.383 1.00 64.69 87 LEU A N 1
ATOM 632 C CA . LEU A 1 87 ? 8.817 -10.668 -8.117 1.00 64.69 87 LEU A CA 1
ATOM 633 C C . LEU A 1 87 ? 9.955 -11.695 -8.054 1.00 64.69 87 LEU A C 1
ATOM 635 O O . LEU A 1 87 ? 10.851 -11.632 -8.888 1.00 64.69 87 LEU A O 1
ATOM 639 N N . GLY A 1 88 ? 9.949 -12.636 -7.099 1.00 61.22 88 GLY A N 1
ATOM 640 C CA . GLY A 1 88 ? 11.014 -13.643 -6.959 1.00 61.22 88 GLY A CA 1
ATOM 641 C C . GLY A 1 88 ? 12.399 -13.054 -6.657 1.00 61.22 88 GLY A C 1
ATOM 642 O O . GLY A 1 88 ? 13.392 -13.781 -6.634 1.00 61.22 88 GLY A O 1
ATOM 643 N N . GLU A 1 89 ? 12.472 -11.742 -6.425 1.00 52.62 89 GLU A N 1
ATOM 644 C CA . GLU A 1 89 ? 13.679 -11.018 -6.0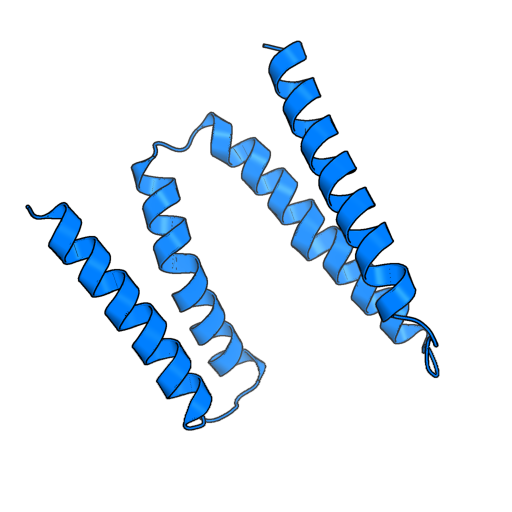60 1.00 52.62 89 GLU A CA 1
ATOM 645 C C . GLU A 1 89 ? 14.148 -11.554 -4.703 1.00 52.62 89 GLU A C 1
ATOM 647 O O . GLU A 1 89 ? 13.469 -11.389 -3.682 1.00 52.62 89 GLU A O 1
ATOM 652 N N . GLN A 1 90 ? 15.310 -12.219 -4.676 1.00 57.56 90 GLN A N 1
ATOM 653 C CA . GLN A 1 90 ? 15.994 -12.471 -3.409 1.00 57.56 90 GLN A CA 1
ATOM 654 C C . GLN A 1 90 ? 16.160 -11.113 -2.730 1.00 57.56 90 GLN A C 1
ATOM 656 O O . GLN A 1 90 ? 16.709 -10.208 -3.362 1.00 57.56 90 GLN A O 1
ATOM 661 N N . PRO A 1 91 ? 15.649 -10.933 -1.500 1.00 56.66 91 PRO A N 1
ATOM 662 C CA . PRO A 1 91 ? 15.524 -9.616 -0.904 1.00 56.66 91 PRO A CA 1
ATOM 663 C C . PRO A 1 91 ? 16.902 -8.961 -0.837 1.00 56.66 91 PRO A C 1
ATOM 665 O O . PRO A 1 91 ? 17.751 -9.332 -0.028 1.00 56.66 91 PRO A O 1
ATOM 668 N N . GLY A 1 92 ? 17.125 -7.996 -1.731 1.00 65.94 92 GLY A N 1
ATOM 669 C CA . GLY A 1 92 ? 18.349 -7.215 -1.751 1.00 65.94 92 GLY A CA 1
ATOM 670 C C . GLY A 1 92 ? 18.501 -6.422 -0.447 1.00 65.94 92 GLY A C 1
ATOM 671 O O . GLY A 1 92 ? 17.526 -6.252 0.295 1.00 65.94 92 GLY A O 1
ATOM 672 N N . PRO A 1 93 ? 19.694 -5.868 -0.169 1.00 66.00 93 PRO A N 1
ATOM 673 C CA . PRO A 1 93 ? 19.988 -5.151 1.077 1.00 66.00 93 PRO A CA 1
ATOM 674 C C . PRO A 1 93 ? 18.954 -4.067 1.426 1.00 66.00 93 PRO A C 1
ATOM 676 O O . PRO A 1 93 ? 18.630 -3.859 2.592 1.00 66.00 93 PRO A O 1
ATOM 679 N N . TRP A 1 94 ? 18.382 -3.425 0.404 1.00 62.66 94 TRP A N 1
ATOM 680 C CA . TRP A 1 94 ? 17.345 -2.400 0.526 1.00 62.66 94 TRP A CA 1
ATOM 681 C C . TRP A 1 94 ? 15.980 -2.935 0.978 1.00 62.66 94 TRP A C 1
ATOM 683 O O . TRP A 1 94 ? 15.297 -2.269 1.752 1.00 62.66 94 TRP A O 1
ATOM 693 N N . SER A 1 95 ? 15.594 -4.141 0.556 1.00 65.50 95 SER A N 1
ATOM 694 C CA . SER A 1 95 ? 14.351 -4.781 1.008 1.00 65.50 95 SER A CA 1
ATOM 695 C C . SER A 1 95 ? 14.472 -5.214 2.473 1.00 65.50 95 SER A C 1
ATO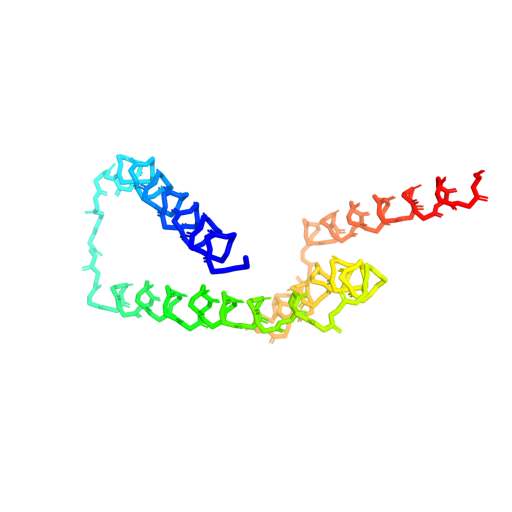M 697 O O . SER A 1 95 ? 13.572 -4.977 3.278 1.00 65.50 95 SER A O 1
ATOM 699 N N . LEU A 1 96 ? 15.649 -5.722 2.863 1.00 69.81 96 LEU A N 1
ATOM 700 C CA . LEU A 1 96 ? 15.975 -5.999 4.265 1.00 69.81 96 LEU A CA 1
ATOM 701 C C . LEU A 1 96 ? 15.968 -4.729 5.127 1.00 69.81 96 LEU A C 1
ATOM 703 O O . LEU A 1 96 ? 15.440 -4.753 6.237 1.00 69.81 96 LEU A O 1
ATOM 707 N N . ALA A 1 97 ? 16.514 -3.621 4.619 1.00 71.62 97 ALA A N 1
ATOM 708 C CA . ALA A 1 97 ? 16.481 -2.332 5.305 1.00 71.62 97 ALA A CA 1
ATOM 709 C C . ALA A 1 97 ? 15.042 -1.817 5.479 1.00 71.62 97 ALA A C 1
ATOM 711 O O . ALA A 1 97 ? 14.684 -1.368 6.567 1.00 71.62 97 ALA A O 1
ATOM 712 N N . GLY A 1 98 ? 14.194 -1.949 4.453 1.00 67.94 98 GLY A N 1
ATOM 713 C CA . GLY A 1 98 ? 12.767 -1.625 4.537 1.00 67.94 98 GLY A CA 1
ATOM 714 C C . GLY A 1 98 ? 12.044 -2.458 5.599 1.00 67.94 98 GLY A C 1
ATOM 715 O O . GLY A 1 98 ? 11.366 -1.903 6.465 1.00 67.94 98 GLY A O 1
ATOM 716 N N . CYS A 1 99 ? 12.261 -3.776 5.600 1.00 68.94 99 CYS A N 1
ATOM 717 C CA . CYS A 1 99 ? 11.743 -4.673 6.632 1.00 68.94 99 CYS A CA 1
ATOM 718 C C . CYS A 1 99 ? 12.237 -4.282 8.030 1.00 68.94 99 CYS A C 1
ATOM 720 O O . CYS A 1 99 ? 11.429 -4.217 8.952 1.00 68.94 99 CYS A O 1
ATOM 722 N N . ALA A 1 100 ? 13.528 -3.974 8.195 1.00 77.25 100 ALA A N 1
ATOM 723 C CA . ALA A 1 100 ? 14.096 -3.556 9.473 1.00 77.25 100 ALA A CA 1
ATOM 724 C C . ALA A 1 100 ? 13.433 -2.273 9.991 1.00 77.25 100 ALA A C 1
ATOM 726 O O . ALA A 1 100 ? 13.024 -2.231 11.149 1.00 77.25 100 ALA A O 1
ATOM 727 N N . VAL A 1 101 ? 13.253 -1.258 9.140 1.00 76.06 101 VAL A N 1
ATOM 728 C CA . VAL A 1 101 ? 12.573 -0.007 9.512 1.00 76.06 101 VAL A CA 1
ATOM 729 C C . VAL A 1 101 ? 11.144 -0.283 9.979 1.00 76.06 101 VAL A C 1
ATOM 731 O O . VAL A 1 101 ? 10.780 0.133 11.076 1.00 76.06 101 VAL A O 1
ATOM 734 N N . VAL A 1 102 ? 10.356 -1.049 9.214 1.00 74.00 102 VAL A N 1
ATOM 735 C CA . VAL A 1 102 ? 8.981 -1.413 9.607 1.00 74.00 102 VAL A CA 1
ATOM 736 C C . VAL A 1 102 ? 8.971 -2.163 10.938 1.00 74.00 102 VAL A C 1
ATOM 738 O O . VAL A 1 102 ? 8.140 -1.874 11.802 1.00 74.00 102 VAL A O 1
ATOM 741 N N . PHE A 1 103 ? 9.902 -3.098 11.129 1.00 79.56 103 PHE A N 1
ATOM 742 C CA . PHE A 1 103 ? 10.001 -3.894 12.347 1.00 79.56 103 PHE A CA 1
ATOM 743 C C . PHE A 1 103 ? 10.352 -3.028 13.561 1.00 79.56 103 PHE A C 1
ATOM 745 O O . PHE A 1 103 ? 9.670 -3.109 14.580 1.00 79.56 103 PHE A O 1
ATOM 752 N N . PHE A 1 104 ? 11.358 -2.155 13.453 1.00 81.69 104 PHE A N 1
ATOM 753 C CA . PHE A 1 104 ? 11.769 -1.251 14.531 1.00 81.69 104 PHE A CA 1
ATOM 754 C C . PHE A 1 104 ? 10.700 -0.209 14.857 1.00 81.69 104 PHE A C 1
ATOM 756 O O . PHE A 1 104 ? 10.431 0.033 16.032 1.00 81.69 104 PHE A O 1
ATOM 763 N N . THR A 1 105 ? 10.044 0.369 13.849 1.00 78.94 105 THR A N 1
ATOM 764 C CA . THR A 1 105 ? 8.925 1.295 14.060 1.00 78.94 105 THR A CA 1
ATOM 765 C C . THR A 1 105 ? 7.759 0.595 14.758 1.00 78.94 105 THR A C 1
ATOM 767 O O . THR A 1 105 ? 7.230 1.108 15.745 1.00 78.94 105 THR A O 1
ATOM 770 N N . THR A 1 106 ? 7.393 -0.606 14.304 1.00 74.69 106 THR A N 1
ATOM 771 C CA . TH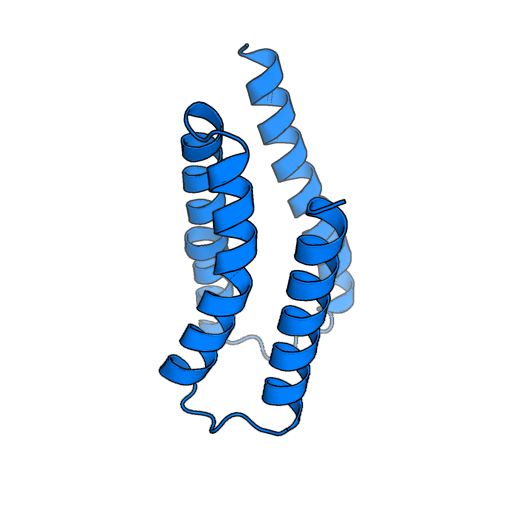R A 1 106 ? 6.321 -1.406 14.914 1.00 74.69 106 THR A CA 1
ATOM 772 C C . THR A 1 106 ? 6.662 -1.804 16.348 1.00 74.69 106 THR A C 1
ATOM 774 O O . THR A 1 106 ? 5.817 -1.710 17.241 1.00 74.69 106 THR A O 1
ATOM 777 N N . LEU A 1 107 ? 7.908 -2.208 16.597 1.00 82.06 107 LEU A N 1
ATOM 778 C CA . LEU A 1 107 ? 8.393 -2.581 17.920 1.00 82.06 107 LEU A CA 1
ATOM 779 C C . LEU A 1 107 ? 8.417 -1.375 18.868 1.00 82.06 107 LEU A C 1
ATOM 781 O O . LEU A 1 107 ? 7.922 -1.479 19.987 1.00 82.06 107 LEU A O 1
ATOM 785 N N . GLY A 1 108 ? 8.905 -0.218 18.414 1.00 80.81 108 GLY A N 1
ATOM 786 C CA . GLY A 1 108 ? 8.917 1.023 19.192 1.00 80.81 108 GLY A CA 1
ATOM 787 C C . GLY A 1 108 ? 7.513 1.478 19.596 1.00 80.81 108 GLY A C 1
ATOM 788 O O . GLY A 1 108 ? 7.272 1.773 20.766 1.00 80.81 108 GLY A O 1
ATOM 789 N N . LEU A 1 109 ? 6.557 1.435 18.663 1.00 73.56 109 LEU A N 1
ATOM 790 C CA . LEU A 1 109 ? 5.148 1.736 18.939 1.00 73.56 109 LEU A CA 1
ATOM 791 C C . LEU A 1 109 ? 4.506 0.714 19.889 1.00 73.56 109 LEU A C 1
ATOM 793 O O . LEU A 1 109 ? 3.703 1.079 20.748 1.00 73.56 109 LEU A O 1
ATOM 797 N N . THR A 1 110 ? 4.857 -0.567 19.759 1.00 74.38 110 THR A N 1
ATOM 798 C CA . THR A 1 110 ? 4.336 -1.632 20.630 1.00 74.38 110 THR A CA 1
ATOM 799 C C . THR A 1 110 ? 4.875 -1.513 22.057 1.00 74.38 110 THR A C 1
ATOM 801 O O . THR A 1 110 ? 4.139 -1.772 23.008 1.00 74.38 110 THR A O 1
ATOM 804 N N . LEU A 1 111 ? 6.127 -1.078 22.223 1.00 78.19 111 LEU A N 1
ATOM 805 C CA . LEU A 1 111 ? 6.736 -0.813 23.528 1.00 78.19 111 LEU A CA 1
ATOM 806 C C . LEU A 1 111 ? 6.185 0.469 24.170 1.00 78.19 111 LEU A C 1
ATOM 808 O O . LEU A 1 111 ? 5.924 0.470 25.369 1.00 78.19 111 LEU A O 1
ATOM 812 N N . GLN A 1 112 ? 5.913 1.518 23.385 1.00 74.44 112 GLN A N 1
ATOM 813 C CA . GLN A 1 112 ? 5.253 2.736 23.878 1.00 74.44 112 GLN A CA 1
ATOM 814 C C . GLN A 1 112 ? 3.805 2.510 24.311 1.00 74.44 112 GLN A C 1
ATOM 816 O O . GLN A 1 112 ? 3.343 3.180 25.219 1.00 74.44 112 GLN A O 1
ATOM 821 N N . ARG A 1 113 ? 3.085 1.562 23.696 1.00 62.34 113 ARG A N 1
ATOM 822 C CA . ARG A 1 113 ? 1.723 1.188 24.119 1.00 62.34 113 ARG A CA 1
ATOM 823 C C . ARG A 1 113 ? 1.680 0.295 25.366 1.00 62.34 113 ARG A C 1
ATOM 825 O O . ARG A 1 113 ? 0.590 -0.029 25.833 1.00 62.34 113 ARG A O 1
ATOM 832 N N . ARG A 1 114 ? 2.835 -0.175 25.851 1.00 57.62 114 ARG A N 1
ATOM 833 C CA . ARG A 1 114 ? 2.974 -1.015 27.055 1.00 57.62 114 ARG A CA 1
ATOM 834 C C . ARG A 1 114 ? 3.360 -0.208 28.304 1.00 57.62 114 ARG A C 1
ATOM 836 O O . ARG A 1 114 ? 3.415 -0.807 29.377 1.00 57.62 114 ARG A O 1
ATOM 843 N N . GLN A 1 115 ? 3.613 1.094 28.165 1.00 46.59 115 GLN A N 1
ATOM 844 C CA . GLN A 1 115 ? 3.669 2.071 29.259 1.00 46.59 115 GLN A CA 1
ATOM 845 C C . GLN A 1 115 ? 2.421 2.950 29.230 1.00 46.59 115 GLN A C 1
ATOM 847 O O . GLN A 1 115 ? 2.021 3.394 30.325 1.00 46.59 115 GLN A O 1
#

Sequence (115 aa):
ALEASQTTGSAVVAGNLIACAVCLPL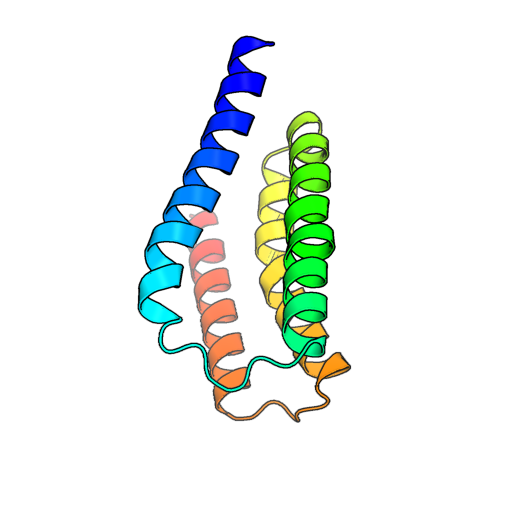ALPLGESRPADWLVVSYLGVFQIGLAYVLMTRGVRGTTALKASLLLLLEPVLNALWAWLALGEQPGPWSLAGCAVVFFTTLGLTLQRRQ